Protein AF-A0A211YRG7-F1 (afdb_monomer_lite)

pLDDT: mean 89.85, std 9.46, range [51.22, 96.44]

Structure (mmCIF, N/CA/C/O backbone):
data_AF-A0A211YRG7-F1
#
_entry.id   AF-A0A211YRG7-F1
#
loop_
_atom_site.group_PDB
_atom_site.id
_atom_site.type_symbol
_atom_site.label_atom_id
_atom_site.label_alt_id
_atom_site.label_comp_id
_atom_site.label_asym_id
_atom_site.label_entity_id
_atom_site.label_seq_id
_atom_site.pdbx_PDB_ins_code
_atom_site.Cartn_x
_atom_site.Cartn_y
_atom_site.Cartn_z
_atom_site.occupancy
_atom_site.B_iso_or_equiv
_atom_site.auth_seq_id
_atom_site.auth_comp_id
_atom_site.auth_asym_id
_atom_site.auth_atom_id
_atom_site.pdbx_PDB_model_num
ATOM 1 N N . MET A 1 1 ? 11.322 7.909 -10.981 1.00 51.22 1 MET A N 1
ATOM 2 C CA . MET A 1 1 ? 9.845 7.846 -11.034 1.00 51.22 1 MET A CA 1
ATOM 3 C C . MET A 1 1 ? 9.316 7.923 -9.608 1.00 51.22 1 MET A C 1
ATOM 5 O O . MET A 1 1 ? 9.509 6.981 -8.846 1.00 51.22 1 MET A O 1
ATOM 9 N N . THR A 1 2 ? 8.754 9.059 -9.201 1.00 64.31 2 THR A N 1
ATOM 10 C CA . THR A 1 2 ? 8.186 9.214 -7.852 1.00 64.31 2 THR A CA 1
ATOM 11 C C . THR A 1 2 ? 6.736 8.755 -7.906 1.00 64.31 2 THR A C 1
ATOM 13 O O . THR A 1 2 ? 5.908 9.399 -8.542 1.00 64.31 2 THR A O 1
ATOM 16 N N . VAL A 1 3 ? 6.443 7.599 -7.311 1.00 74.88 3 VAL A N 1
ATOM 17 C CA . VAL A 1 3 ? 5.082 7.052 -7.263 1.00 74.88 3 VAL A CA 1
ATOM 18 C C . VAL A 1 3 ? 4.311 7.778 -6.162 1.00 74.88 3 VAL A C 1
ATOM 20 O O . VAL A 1 3 ? 4.720 7.734 -5.004 1.00 74.88 3 VAL A O 1
ATOM 23 N N . ASP A 1 4 ? 3.222 8.457 -6.524 1.00 88.25 4 ASP A N 1
ATOM 24 C CA . ASP A 1 4 ? 2.378 9.207 -5.587 1.00 88.25 4 ASP A CA 1
ATOM 25 C C . ASP A 1 4 ? 1.488 8.249 -4.762 1.00 88.25 4 ASP A C 1
ATOM 27 O O . ASP A 1 4 ? 0.605 7.596 -5.333 1.00 88.25 4 ASP A O 1
ATOM 31 N N . PRO A 1 5 ? 1.670 8.170 -3.428 1.00 90.56 5 PRO A N 1
ATOM 32 C CA . PRO A 1 5 ? 0.884 7.299 -2.554 1.00 90.56 5 PRO A CA 1
ATOM 33 C C . PRO A 1 5 ? -0.627 7.535 -2.635 1.00 90.56 5 PRO A C 1
ATOM 35 O O . PRO A 1 5 ? -1.392 6.573 -2.556 1.00 90.56 5 PRO A O 1
ATOM 38 N N . LYS A 1 6 ? -1.071 8.785 -2.829 1.00 90.69 6 LYS A N 1
ATOM 39 C CA . LYS A 1 6 ? -2.501 9.125 -2.907 1.00 90.69 6 LYS A CA 1
ATOM 40 C C . LYS A 1 6 ? -3.135 8.576 -4.173 1.00 90.69 6 LYS A C 1
ATOM 42 O O . LYS A 1 6 ? -4.200 7.963 -4.109 1.00 90.69 6 LYS A O 1
ATOM 47 N N . LYS A 1 7 ? -2.463 8.745 -5.315 1.00 91.06 7 LYS A N 1
ATOM 48 C CA . LYS A 1 7 ? -2.943 8.210 -6.596 1.00 91.06 7 LYS A CA 1
ATOM 49 C C . LYS A 1 7 ? -3.052 6.691 -6.543 1.00 91.06 7 LYS A C 1
ATOM 51 O O . LYS A 1 7 ? -4.076 6.148 -6.944 1.00 91.06 7 LYS A O 1
ATOM 56 N N . ILE A 1 8 ? -2.051 6.009 -5.985 1.00 91.69 8 ILE A N 1
ATOM 57 C CA . ILE A 1 8 ? -2.099 4.547 -5.852 1.00 91.69 8 ILE A CA 1
ATOM 58 C C . ILE A 1 8 ? -3.223 4.109 -4.912 1.00 91.69 8 ILE A C 1
ATOM 60 O O . ILE A 1 8 ? -3.978 3.207 -5.263 1.00 91.69 8 ILE A O 1
ATOM 64 N N . ALA A 1 9 ? -3.407 4.775 -3.770 1.00 91.75 9 ALA A N 1
ATOM 65 C CA . ALA A 1 9 ? -4.525 4.488 -2.874 1.00 91.75 9 ALA A CA 1
ATOM 66 C C . ALA A 1 9 ? -5.884 4.616 -3.585 1.00 91.75 9 ALA A C 1
ATOM 68 O O . ALA A 1 9 ? -6.740 3.747 -3.440 1.00 91.75 9 ALA A O 1
ATOM 69 N N . GLN A 1 10 ? -6.075 5.666 -4.392 1.00 91.56 10 GLN A N 1
ATOM 70 C CA . GLN A 1 10 ? -7.300 5.860 -5.174 1.00 91.56 10 GLN A CA 1
ATOM 71 C C . GLN A 1 10 ? -7.515 4.756 -6.214 1.00 91.56 10 GLN A C 1
ATOM 73 O O . GLN A 1 10 ? -8.636 4.269 -6.351 1.00 91.56 10 GLN A O 1
ATOM 78 N N . VAL A 1 11 ? -6.462 4.343 -6.925 1.00 91.62 11 VAL A N 1
ATOM 79 C CA . VAL A 1 11 ? -6.533 3.235 -7.890 1.00 91.62 11 VAL A CA 1
ATOM 80 C C . VAL A 1 11 ? -6.921 1.937 -7.184 1.00 91.62 11 VAL A C 1
ATOM 82 O O . VAL A 1 11 ? -7.880 1.293 -7.594 1.00 91.62 11 VAL A O 1
ATOM 85 N N . LEU A 1 12 ? -6.250 1.590 -6.082 1.00 91.56 12 LEU A N 1
ATOM 86 C CA . LEU A 1 12 ? -6.550 0.380 -5.310 1.00 91.56 12 LEU A CA 1
ATOM 87 C C . LEU A 1 12 ? -7.999 0.367 -4.803 1.00 91.56 12 LEU A C 1
ATOM 89 O O . LEU A 1 12 ? -8.679 -0.648 -4.919 1.00 91.56 12 LEU A O 1
ATOM 93 N N . ARG A 1 13 ? -8.509 1.511 -4.327 1.00 89.75 13 ARG A N 1
ATOM 94 C CA . ARG A 1 13 ? -9.921 1.657 -3.934 1.00 89.75 13 ARG A CA 1
ATOM 95 C C . ARG A 1 13 ? -10.875 1.434 -5.107 1.00 89.75 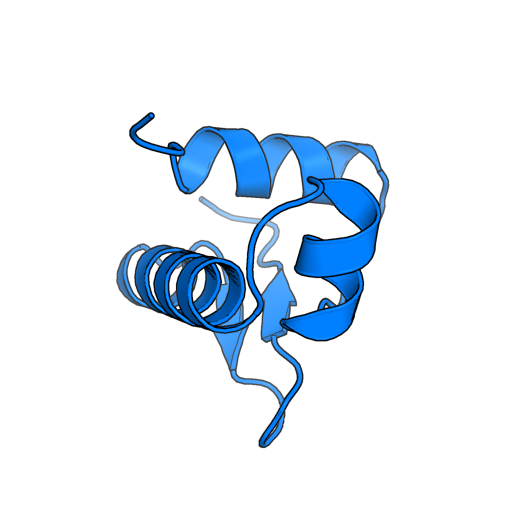13 ARG A C 1
ATOM 97 O O . ARG A 1 13 ? -11.857 0.719 -4.950 1.00 89.75 13 ARG A O 1
ATOM 104 N N . ARG A 1 14 ? -10.597 2.024 -6.277 1.00 90.62 14 ARG A N 1
ATOM 105 C CA . ARG A 1 14 ? -11.425 1.850 -7.489 1.00 90.62 14 ARG A CA 1
ATOM 106 C C . ARG A 1 14 ? -11.458 0.402 -7.968 1.00 90.62 14 ARG A C 1
ATOM 108 O O . ARG A 1 14 ? -12.475 -0.033 -8.489 1.00 90.62 14 ARG A O 1
ATOM 115 N N . LEU A 1 15 ? -10.371 -0.334 -7.757 1.00 90.62 15 LEU A N 1
ATOM 116 C CA . LEU A 1 15 ? -10.278 -1.763 -8.048 1.00 90.62 15 LEU A CA 1
ATOM 117 C C . LEU A 1 15 ? -10.940 -2.647 -6.974 1.00 90.62 15 LEU A C 1
ATOM 119 O O . LEU A 1 15 ? -10.917 -3.866 -7.101 1.00 90.62 15 LEU A O 1
ATOM 123 N N . GLY A 1 16 ? -11.503 -2.068 -5.906 1.00 90.50 16 GLY A N 1
ATOM 124 C CA . GLY A 1 16 ? -12.107 -2.823 -4.805 1.00 90.50 16 GLY A CA 1
ATOM 125 C C . GLY A 1 16 ? -11.090 -3.536 -3.907 1.00 90.50 16 GLY A C 1
ATOM 126 O O . GLY A 1 16 ? -11.460 -4.418 -3.133 1.00 90.50 16 GLY A O 1
ATOM 127 N N . VAL A 1 17 ? -9.807 -3.171 -3.983 1.00 92.00 17 VAL A N 1
ATOM 128 C CA . VAL A 1 17 ? -8.748 -3.791 -3.181 1.00 92.00 17 VAL A CA 1
ATOM 129 C C . VAL A 1 17 ? -8.831 -3.282 -1.744 1.00 92.00 17 VAL A C 1
ATOM 131 O O . VAL A 1 17 ? -8.522 -2.127 -1.449 1.00 92.00 17 VAL A O 1
ATOM 134 N N . VAL A 1 18 ? -9.231 -4.170 -0.834 1.00 92.69 18 VAL A N 1
ATOM 135 C CA . VAL A 1 18 ? -9.320 -3.874 0.606 1.00 92.69 18 VAL A CA 1
ATOM 136 C C . VAL A 1 18 ? -8.003 -4.167 1.320 1.00 92.69 18 VAL A C 1
ATOM 138 O O . VAL A 1 18 ? -7.601 -3.412 2.204 1.00 92.69 18 VAL A O 1
ATOM 141 N N . TYR A 1 19 ? -7.317 -5.240 0.928 1.00 95.06 19 TYR A N 1
ATOM 142 C CA . TYR A 1 19 ? -6.049 -5.672 1.508 1.00 95.06 19 TYR A CA 1
ATOM 143 C C . TYR A 1 19 ? -4.994 -5.790 0.422 1.00 95.06 19 TYR A C 1
ATOM 145 O O . TYR A 1 19 ? -5.276 -6.285 -0.664 1.00 95.06 19 TYR A O 1
ATOM 153 N N . VAL A 1 20 ? -3.780 -5.347 0.726 1.00 95.06 20 VAL A N 1
ATOM 154 C CA . VAL A 1 20 ? -2.671 -5.372 -0.219 1.00 95.06 20 VAL A CA 1
ATOM 155 C C . VAL A 1 20 ? -1.366 -5.697 0.499 1.00 95.06 20 VAL A C 1
ATOM 157 O O . VAL A 1 20 ? -1.099 -5.204 1.599 1.00 95.06 20 VAL A O 1
ATOM 160 N N . SER A 1 21 ? -0.539 -6.530 -0.119 1.00 95.56 21 SER A N 1
ATOM 161 C CA . SER A 1 21 ? 0.825 -6.812 0.317 1.00 95.56 21 SER A CA 1
ATOM 162 C C . SER A 1 21 ? 1.856 -6.128 -0.593 1.00 95.56 21 SER A C 1
ATOM 164 O O . SER A 1 21 ? 1.535 -5.715 -1.712 1.00 95.56 21 SER A O 1
ATOM 166 N N . PRO A 1 22 ? 3.130 -6.012 -0.166 1.00 94.19 22 PRO A N 1
ATOM 167 C CA . PRO A 1 22 ? 4.201 -5.569 -1.055 1.00 94.19 22 PRO A CA 1
ATOM 168 C C . PRO A 1 22 ? 4.310 -6.425 -2.323 1.00 94.19 22 PRO A C 1
ATOM 170 O O . PRO A 1 22 ? 4.631 -5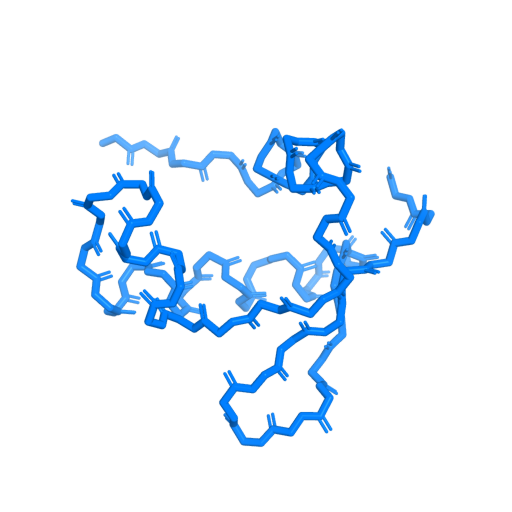.895 -3.380 1.00 94.19 22 PRO A O 1
ATOM 173 N N . HIS A 1 23 ? 4.023 -7.728 -2.221 1.00 94.25 23 HIS A N 1
ATOM 174 C CA . HIS A 1 23 ? 4.073 -8.651 -3.351 1.00 94.25 23 HIS A CA 1
ATOM 175 C C . HIS A 1 23 ? 2.965 -8.355 -4.370 1.00 94.25 23 HIS A C 1
ATOM 177 O O . HIS A 1 23 ? 3.236 -8.298 -5.567 1.00 94.25 23 HIS A O 1
ATOM 183 N N . ASP A 1 24 ? 1.747 -8.071 -3.899 1.00 93.25 24 ASP A N 1
ATOM 184 C CA . ASP A 1 24 ? 0.624 -7.695 -4.768 1.00 93.25 24 ASP A CA 1
ATOM 185 C C . ASP A 1 24 ? 0.922 -6.391 -5.512 1.00 93.25 24 ASP A C 1
ATOM 187 O O . ASP A 1 24 ? 0.726 -6.302 -6.718 1.00 93.25 24 ASP A O 1
ATOM 191 N N . LEU A 1 25 ? 1.482 -5.391 -4.823 1.00 91.62 25 LEU A N 1
ATOM 192 C CA . LEU A 1 25 ? 1.902 -4.141 -5.463 1.00 91.62 25 LEU A CA 1
ATOM 193 C C . LEU A 1 25 ? 3.024 -4.339 -6.480 1.00 91.62 25 LEU A C 1
ATOM 195 O O . LEU A 1 25 ? 3.041 -3.658 -7.504 1.00 91.62 25 LEU A O 1
ATOM 199 N N . THR A 1 26 ? 3.960 -5.248 -6.212 1.00 94.00 26 THR A N 1
ATOM 200 C CA . THR A 1 26 ? 4.988 -5.618 -7.187 1.00 94.00 26 THR A CA 1
ATOM 201 C C . THR A 1 26 ? 4.360 -6.226 -8.436 1.00 94.00 26 THR A C 1
ATOM 203 O O . THR A 1 26 ? 4.714 -5.808 -9.534 1.00 94.00 26 THR A O 1
ATOM 206 N N . ALA A 1 27 ? 3.393 -7.133 -8.284 1.00 92.69 27 ALA A N 1
ATOM 207 C CA . ALA A 1 27 ? 2.682 -7.736 -9.409 1.00 92.69 27 ALA A CA 1
ATOM 208 C C . ALA A 1 27 ? 1.814 -6.720 -10.178 1.00 92.69 27 ALA A C 1
ATOM 210 O O . ALA A 1 27 ? 1.790 -6.739 -11.403 1.00 92.69 27 ALA A O 1
ATOM 211 N N . MET A 1 28 ? 1.139 -5.805 -9.475 1.00 90.12 28 MET A N 1
ATOM 212 C CA . MET A 1 28 ? 0.233 -4.818 -10.077 1.00 90.12 28 MET A CA 1
ATOM 213 C C . MET A 1 28 ? 0.959 -3.663 -10.772 1.00 90.12 28 MET A C 1
ATOM 215 O O . MET A 1 28 ? 0.500 -3.180 -11.801 1.00 90.12 28 MET A O 1
ATOM 219 N N . LEU A 1 29 ? 2.055 -3.170 -10.187 1.00 88.31 29 LEU A N 1
ATOM 220 C CA . LEU A 1 29 ? 2.743 -1.960 -10.654 1.00 88.31 29 LEU A CA 1
ATOM 221 C C . LEU A 1 29 ? 4.080 -2.251 -11.346 1.00 88.31 29 LEU A C 1
ATOM 223 O O . LEU A 1 29 ? 4.725 -1.319 -11.822 1.00 88.31 29 LEU A O 1
ATOM 227 N N . GLY A 1 30 ? 4.540 -3.506 -11.347 1.00 90.88 30 GLY A N 1
ATOM 228 C CA . GLY A 1 30 ? 5.850 -3.881 -11.886 1.00 90.88 30 GLY A CA 1
ATOM 229 C C . GLY A 1 30 ? 7.025 -3.257 -11.125 1.00 90.88 30 GLY A C 1
ATOM 230 O O . GLY A 1 30 ? 8.104 -3.077 -11.687 1.00 90.88 30 GLY A O 1
ATOM 231 N N . ILE A 1 31 ? 6.830 -2.876 -9.854 1.00 90.12 31 ILE A N 1
ATOM 232 C CA . ILE A 1 31 ? 7.860 -2.210 -9.043 1.00 90.12 31 ILE A CA 1
ATOM 233 C C . ILE A 1 31 ? 8.585 -3.196 -8.119 1.00 90.12 31 ILE A C 1
ATOM 235 O O . ILE A 1 31 ? 7.962 -4.119 -7.591 1.00 90.12 31 ILE A O 1
ATOM 239 N N . PRO A 1 32 ? 9.875 -2.971 -7.807 1.00 93.38 32 PRO A N 1
ATOM 240 C CA . PRO A 1 32 ? 10.597 -3.808 -6.856 1.00 93.38 32 PRO A CA 1
ATOM 241 C C . PRO A 1 32 ? 9.908 -3.872 -5.488 1.00 93.38 32 PRO A C 1
ATOM 243 O O . PRO A 1 32 ? 9.429 -2.853 -4.984 1.00 93.38 32 PRO A O 1
ATOM 246 N N . SER A 1 33 ? 9.955 -5.035 -4.832 1.00 91.25 33 SER A N 1
ATOM 247 C CA . SER A 1 33 ? 9.329 -5.263 -3.515 1.00 91.25 33 SER A CA 1
ATOM 248 C C . SER A 1 33 ? 9.762 -4.235 -2.455 1.00 91.25 33 SER A C 1
ATOM 250 O O . SER A 1 33 ? 8.951 -3.741 -1.671 1.00 91.25 33 SER A O 1
ATOM 252 N N . ARG A 1 34 ? 11.027 -3.787 -2.493 1.00 91.56 34 ARG A N 1
ATOM 253 C CA . ARG A 1 34 ? 11.529 -2.710 -1.618 1.00 91.56 34 ARG A CA 1
ATOM 254 C C . ARG A 1 34 ? 10.807 -1.376 -1.850 1.00 91.56 34 ARG A C 1
ATOM 256 O O . ARG A 1 34 ? 10.534 -0.656 -0.890 1.00 91.56 34 ARG A O 1
ATOM 263 N N . SER A 1 35 ? 10.499 -1.046 -3.103 1.00 93.00 35 SER A N 1
ATOM 264 C CA . SER A 1 35 ? 9.745 0.155 -3.477 1.00 93.00 35 SER A CA 1
ATOM 265 C C . SER A 1 35 ? 8.269 0.022 -3.106 1.00 93.00 35 SER A C 1
ATOM 267 O O . SER A 1 35 ? 7.715 0.961 -2.542 1.00 93.00 35 SER A O 1
ATOM 269 N N . ALA A 1 36 ? 7.664 -1.151 -3.316 1.00 93.50 36 ALA A N 1
ATOM 270 C CA . ALA A 1 36 ? 6.303 -1.447 -2.869 1.00 93.50 36 ALA A CA 1
ATOM 271 C C . ALA A 1 36 ? 6.157 -1.314 -1.344 1.00 93.50 36 ALA A C 1
ATOM 273 O O . ALA A 1 36 ? 5.248 -0.646 -0.856 1.00 93.50 36 ALA A O 1
ATOM 274 N N . GLY A 1 37 ? 7.106 -1.854 -0.574 1.00 93.94 37 GLY A N 1
ATOM 275 C CA . GLY A 1 37 ? 7.131 -1.698 0.881 1.00 93.94 37 GLY A CA 1
ATOM 276 C C . GLY A 1 37 ? 7.282 -0.239 1.328 1.00 93.94 37 GLY A C 1
ATOM 277 O O . GLY A 1 37 ? 6.608 0.196 2.262 1.00 93.94 37 GLY A O 1
ATOM 278 N N . ARG A 1 38 ? 8.126 0.551 0.646 1.00 93.94 38 ARG A N 1
ATOM 279 C CA . ARG A 1 38 ? 8.249 2.000 0.903 1.00 93.94 38 ARG A CA 1
ATOM 280 C C . ARG A 1 38 ? 6.952 2.747 0.592 1.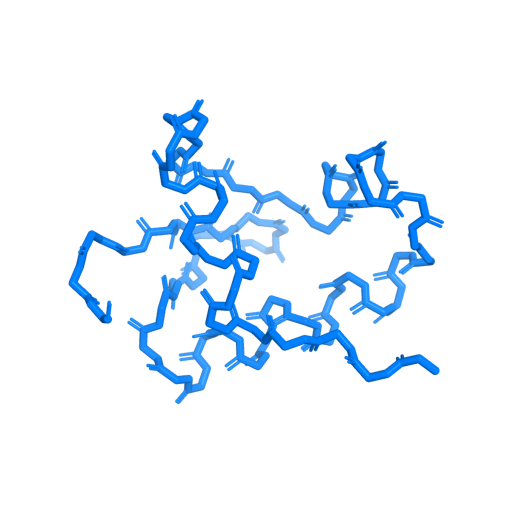00 93.94 38 ARG A C 1
ATOM 282 O O . ARG A 1 38 ? 6.570 3.615 1.371 1.00 93.94 38 ARG A O 1
ATOM 289 N N . LEU A 1 39 ? 6.283 2.395 -0.503 1.00 93.94 39 LEU A N 1
ATOM 290 C CA . LEU A 1 39 ? 5.012 2.983 -0.914 1.00 93.94 39 LEU A CA 1
ATOM 291 C C . LEU A 1 39 ? 3.912 2.705 0.116 1.00 93.94 39 LEU A C 1
ATOM 293 O O . LEU A 1 39 ? 3.273 3.645 0.577 1.00 93.94 39 LEU A O 1
ATOM 297 N N . LEU A 1 40 ? 3.759 1.455 0.561 1.00 93.88 40 L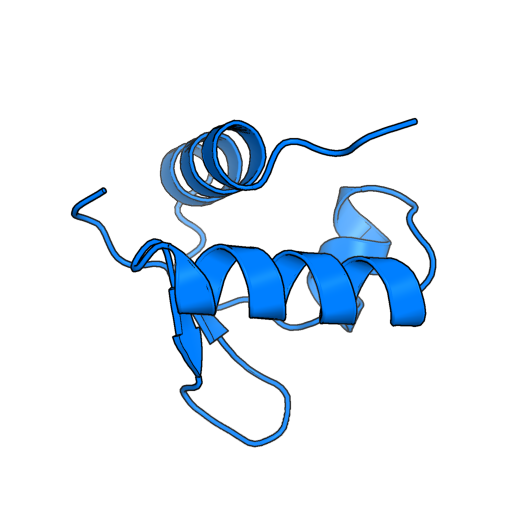EU A N 1
ATOM 298 C CA . LEU A 1 40 ? 2.795 1.093 1.608 1.00 93.88 40 LEU A CA 1
ATOM 299 C C . LEU A 1 40 ? 3.065 1.824 2.918 1.00 93.88 40 LEU A C 1
ATOM 301 O O . LEU A 1 40 ? 2.143 2.331 3.548 1.00 93.88 40 LEU A O 1
ATOM 305 N N . LYS A 1 41 ? 4.337 1.949 3.302 1.00 94.19 41 LYS A N 1
ATOM 306 C CA . LYS A 1 41 ? 4.722 2.705 4.496 1.00 94.19 41 LYS A CA 1
ATOM 307 C C . LYS A 1 41 ? 4.448 4.206 4.350 1.00 94.19 41 LYS A C 1
ATOM 309 O O . LYS A 1 41 ? 4.119 4.866 5.331 1.00 94.19 41 LYS A O 1
ATOM 314 N N . ALA A 1 42 ? 4.568 4.761 3.144 1.00 94.31 42 ALA A N 1
ATOM 315 C CA . ALA A 1 42 ? 4.180 6.142 2.866 1.00 94.31 42 ALA A CA 1
ATOM 316 C C . ALA A 1 42 ? 2.654 6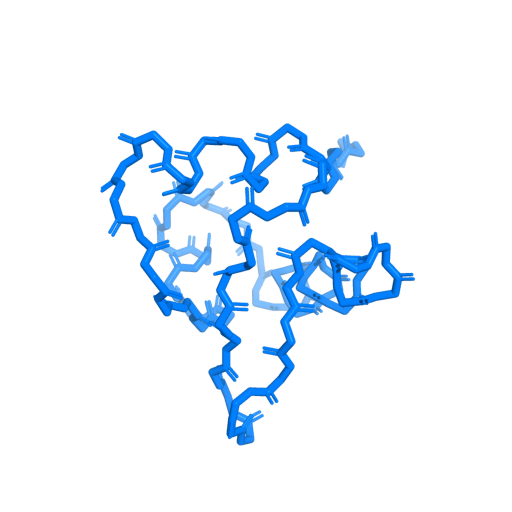.321 2.917 1.00 94.31 42 ALA A C 1
ATOM 318 O O . ALA A 1 42 ? 2.183 7.286 3.511 1.00 94.31 42 ALA A O 1
ATOM 319 N N . MET A 1 43 ? 1.888 5.373 2.368 1.00 94.06 43 MET A N 1
ATOM 320 C CA . MET A 1 43 ? 0.424 5.350 2.465 1.00 94.06 43 MET A CA 1
ATOM 321 C C . MET A 1 43 ? -0.041 5.264 3.922 1.00 94.06 43 MET A C 1
ATOM 323 O O . MET A 1 43 ? -0.946 5.992 4.319 1.00 94.06 43 MET A O 1
ATOM 327 N N . GLU A 1 44 ? 0.619 4.434 4.730 1.00 94.56 44 GLU A N 1
ATOM 328 C CA . GLU A 1 44 ? 0.382 4.311 6.170 1.00 94.56 44 GLU A CA 1
ATOM 329 C C . GLU A 1 44 ? 0.604 5.633 6.906 1.00 94.56 44 GLU A C 1
ATOM 331 O O . GLU A 1 44 ? -0.283 6.109 7.609 1.00 94.56 44 GLU A O 1
ATOM 336 N N . LYS A 1 45 ? 1.746 6.290 6.672 1.00 94.44 45 LYS A N 1
ATOM 337 C CA . LYS A 1 45 ? 2.045 7.606 7.260 1.00 94.44 45 LYS A CA 1
ATOM 338 C C . LYS A 1 45 ? 1.041 8.695 6.876 1.00 94.44 45 LYS A C 1
ATOM 340 O O . LYS A 1 45 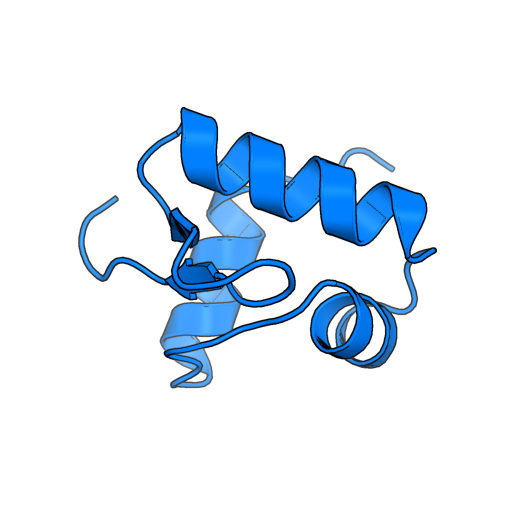? 0.889 9.657 7.618 1.00 94.44 45 LYS A O 1
ATOM 345 N N . GLN A 1 46 ? 0.398 8.569 5.719 1.00 93.19 46 GLN A N 1
ATOM 346 C CA . GLN A 1 46 ? -0.598 9.522 5.226 1.00 93.19 46 GLN A CA 1
ATOM 347 C C . GLN A 1 46 ? -2.037 9.153 5.623 1.00 93.19 46 GLN A C 1
ATOM 349 O O . GLN A 1 46 ? -2.967 9.823 5.187 1.00 93.19 46 GLN A O 1
ATOM 354 N N . GLY A 1 47 ? -2.243 8.087 6.407 1.00 94.06 47 GLY A N 1
ATOM 355 C CA . GLY A 1 47 ? -3.581 7.633 6.798 1.00 94.06 47 GLY A CA 1
ATOM 356 C C . GLY A 1 47 ? -4.398 7.028 5.649 1.00 94.06 47 GLY A C 1
ATOM 357 O O . GLY A 1 47 ? -5.612 6.904 5.756 1.00 94.06 47 GLY A O 1
ATOM 358 N N . LEU A 1 48 ? -3.754 6.643 4.543 1.00 94.12 48 LEU A N 1
ATOM 359 C CA . LEU A 1 48 ? -4.407 6.026 3.380 1.00 94.12 48 LEU A CA 1
ATOM 360 C C . LEU A 1 48 ? -4.533 4.505 3.521 1.00 94.12 48 LEU A C 1
ATOM 362 O O . LEU A 1 48 ? -5.379 3.879 2.881 1.00 94.12 48 LEU A O 1
ATOM 366 N N . ALA A 1 49 ? -3.672 3.910 4.340 1.00 95.31 49 ALA A N 1
ATOM 367 C CA . ALA A 1 49 ? -3.666 2.494 4.662 1.00 95.31 49 ALA A CA 1
ATOM 368 C C . ALA A 1 49 ? -3.279 2.300 6.131 1.00 95.31 49 ALA A C 1
ATOM 370 O O . ALA A 1 49 ? -2.696 3.185 6.747 1.00 95.31 49 ALA A O 1
ATOM 371 N N . ILE A 1 50 ? -3.568 1.130 6.686 1.00 95.50 50 ILE A N 1
ATOM 372 C CA . ILE A 1 50 ? -3.084 0.716 8.006 1.00 95.50 50 ILE A CA 1
ATOM 373 C C . ILE A 1 50 ? -2.428 -0.648 7.884 1.00 95.50 50 ILE A C 1
ATOM 375 O O . ILE A 1 50 ? -2.881 -1.495 7.111 1.00 95.50 50 ILE A O 1
ATOM 379 N N . ARG A 1 51 ? -1.360 -0.884 8.642 1.00 95.06 51 ARG A N 1
ATOM 380 C CA . ARG A 1 51 ? -0.772 -2.218 8.721 1.00 95.06 51 ARG A CA 1
ATOM 381 C C . ARG A 1 51 ? -1.755 -3.157 9.425 1.00 95.06 51 ARG A C 1
ATOM 383 O O . ARG A 1 51 ? -2.145 -2.912 10.560 1.00 95.06 51 ARG A O 1
ATOM 390 N N . TYR A 1 52 ? -2.157 -4.220 8.734 1.00 93.31 52 TYR A N 1
ATOM 391 C CA . TYR A 1 52 ? -3.058 -5.249 9.259 1.00 93.31 52 TYR A CA 1
ATOM 392 C C . TYR A 1 52 ? -2.279 -6.448 9.811 1.00 93.31 52 TYR A C 1
ATOM 394 O O . TYR A 1 52 ? -2.609 -6.980 10.864 1.00 93.31 52 TYR A O 1
ATOM 402 N N . SER A 1 53 ? -1.209 -6.853 9.122 1.00 92.50 53 SER A N 1
ATOM 403 C CA . SER A 1 53 ? -0.305 -7.916 9.570 1.00 92.50 53 SER A CA 1
ATOM 404 C C . SER A 1 53 ? 1.134 -7.619 9.146 1.00 92.50 53 SER A C 1
ATOM 406 O O . SER A 1 53 ? 1.419 -6.566 8.573 1.00 92.50 53 SER A O 1
ATOM 408 N N . LYS A 1 54 ? 2.067 -8.547 9.407 1.00 87.75 54 LYS A N 1
ATOM 409 C CA . LYS A 1 54 ? 3.490 -8.398 9.049 1.00 87.75 54 LYS A CA 1
ATOM 410 C C . LYS A 1 54 ? 3.695 -7.988 7.583 1.00 87.75 54 LYS A C 1
ATOM 412 O O . LYS A 1 54 ? 4.570 -7.167 7.314 1.00 87.75 54 LYS A O 1
ATOM 417 N N . ASN A 1 55 ? 2.869 -8.522 6.677 1.00 89.25 55 ASN A N 1
ATOM 418 C CA . ASN A 1 55 ? 2.997 -8.334 5.230 1.00 89.25 55 ASN A CA 1
ATOM 419 C C . ASN A 1 55 ? 1.763 -7.713 4.563 1.00 89.25 55 ASN A C 1
ATOM 421 O O . ASN A 1 55 ? 1.827 -7.432 3.372 1.00 89.25 55 ASN A O 1
ATOM 425 N N . PHE A 1 56 ? 0.662 -7.499 5.285 1.00 94.44 56 PHE A N 1
ATOM 426 C CA . PHE A 1 56 ? -0.574 -6.979 4.700 1.00 94.44 56 PHE A CA 1
ATOM 427 C C . PHE A 1 56 ? -0.947 -5.617 5.263 1.00 94.44 56 PHE A C 1
ATOM 429 O O . PHE A 1 56 ? -0.855 -5.360 6.466 1.00 94.44 56 PHE A O 1
ATOM 436 N N . TYR A 1 57 ? -1.436 -4.775 4.366 1.00 96.44 57 TYR A N 1
ATOM 437 C CA . TYR A 1 57 ? -1.970 -3.456 4.636 1.00 96.44 57 TYR A CA 1
ATOM 438 C C . TYR A 1 57 ? -3.441 -3.419 4.243 1.00 96.44 57 TYR A C 1
ATOM 440 O O . TYR A 1 57 ? -3.809 -3.887 3.170 1.00 96.44 57 TYR A O 1
ATOM 448 N N . LYS A 1 58 ? -4.281 -2.852 5.106 1.00 95.81 58 LYS A N 1
ATOM 449 C CA . LYS A 1 58 ? -5.678 -2.561 4.794 1.00 95.81 58 LYS A CA 1
ATOM 450 C C . LYS A 1 58 ? -5.770 -1.154 4.221 1.00 95.81 58 LYS A C 1
ATOM 452 O O . LYS A 1 58 ? -5.329 -0.203 4.866 1.00 95.81 58 LYS A O 1
ATOM 457 N N . ILE A 1 59 ? -6.352 -1.018 3.038 1.00 95.31 59 ILE A N 1
ATOM 458 C CA . ILE A 1 59 ? -6.619 0.278 2.419 1.00 95.31 59 ILE A CA 1
ATOM 459 C C . ILE A 1 59 ? -7.797 0.925 3.142 1.00 95.31 59 ILE A C 1
ATOM 461 O O . ILE A 1 59 ? -8.859 0.324 3.310 1.00 95.31 59 ILE A O 1
ATOM 465 N N . LEU A 1 60 ? -7.601 2.155 3.610 1.00 91.94 60 LEU A N 1
ATOM 466 C CA . LEU A 1 60 ? -8.650 2.916 4.274 1.00 91.94 60 LEU A CA 1
ATOM 467 C C . LEU A 1 60 ? -9.523 3.598 3.230 1.00 91.94 60 LEU A C 1
ATOM 469 O O . LEU A 1 60 ? -9.008 4.079 2.227 1.00 91.94 60 LEU A O 1
ATOM 473 N N . ALA A 1 61 ? -10.832 3.669 3.472 1.00 73.69 61 ALA A N 1
ATOM 474 C CA . ALA A 1 61 ? -11.781 4.336 2.577 1.00 73.69 61 ALA A CA 1
ATOM 475 C C . ALA A 1 61 ? -11.756 5.872 2.703 1.00 73.69 61 ALA A C 1
ATOM 477 O O . ALA A 1 61 ? -12.153 6.569 1.774 1.00 73.69 61 ALA A O 1
ATOM 478 N N . ARG A 1 62 ? -11.270 6.407 3.832 1.00 59.88 62 ARG A N 1
ATOM 479 C CA . ARG A 1 62 ? -11.139 7.850 4.082 1.00 59.88 62 ARG A CA 1
ATOM 480 C C . ARG A 1 62 ? -9.689 8.291 3.913 1.00 59.88 62 ARG A C 1
ATOM 482 O O . ARG A 1 62 ? -8.811 7.768 4.587 1.00 59.88 62 ARG A O 1
ATOM 489 N N . GLY A 1 63 ? -9.469 9.231 3.002 1.00 52.41 63 GLY A N 1
ATOM 490 C CA . GLY A 1 63 ? -8.198 9.898 2.722 1.00 52.41 63 GLY A CA 1
ATOM 491 C C . GLY A 1 63 ? -8.251 10.596 1.380 1.00 52.41 63 GLY A C 1
ATOM 492 O O . GLY A 1 63 ? -8.837 9.972 0.463 1.00 52.41 63 GLY A O 1
#

Radius of gyration: 10.16 Å; chains: 1; bounding box: 24×18×22 Å

Foldseek 3Di:
DDDDLVVVLVVCVVVVNFKDFLVNCCVVVVDDSVVSVVSLVVCCVVVQWPDPDPTMIGGDPPD

Organism: NCBI:txid1273541

InterPro domains:
  IPR036390 Winged helix DNA-binding domain superfamily [SSF46785] (7-53)

Sequence (63 aa):
MTVDPKKIAQVLRRLGVVYVSPHDLTAMLGIPSRSAGRLLKAMEKQGLAIRYSKNFYKILARG

Secondary structure (DSSP, 8-state):
----HHHHHHHHHHTT--EE-HHHHHHHH---HHHHHHHHHHHHHTTSEEE-SSS-EEEPS--